Protein AF-A0A7Y2BTU4-F1 (afdb_monomer)

Structure (mmCIF, N/CA/C/O backbone):
data_AF-A0A7Y2BTU4-F1
#
_entry.id   AF-A0A7Y2BTU4-F1
#
loop_
_atom_site.group_PDB
_atom_site.id
_atom_site.type_symbol
_atom_site.label_atom_id
_atom_site.label_alt_id
_atom_site.label_comp_id
_atom_site.label_asym_id
_atom_site.label_entity_id
_atom_site.label_seq_id
_atom_site.pdbx_PDB_ins_code
_atom_site.Cartn_x
_atom_site.Cartn_y
_atom_site.Cartn_z
_atom_site.occupancy
_atom_site.B_iso_or_equiv
_atom_site.auth_seq_id
_atom_site.auth_comp_id
_atom_site.auth_asym_id
_atom_site.auth_atom_id
_atom_site.pdbx_PDB_model_num
ATOM 1 N N . MET A 1 1 ? 0.891 -11.266 1.801 1.00 83.38 1 MET A N 1
ATOM 2 C CA . MET A 1 1 ? 1.450 -9.945 2.125 1.00 83.38 1 MET A CA 1
ATOM 3 C C . MET A 1 1 ? 1.083 -9.684 3.570 1.00 83.38 1 MET A C 1
ATOM 5 O O . MET A 1 1 ? -0.103 -9.593 3.854 1.00 83.38 1 MET A O 1
ATOM 9 N N . GLN A 1 2 ? 2.051 -9.610 4.469 1.00 88.31 2 GLN A N 1
ATOM 10 C CA . GLN A 1 2 ? 1.882 -9.666 5.912 1.00 88.31 2 GLN A CA 1
ATOM 11 C C . GLN A 1 2 ? 0.873 -8.632 6.418 1.00 88.31 2 GLN A C 1
ATOM 13 O O . GLN A 1 2 ? -0.077 -9.006 7.099 1.00 88.31 2 GLN A O 1
ATOM 18 N N . ILE A 1 3 ? 0.992 -7.365 6.006 1.00 90.06 3 ILE A N 1
ATOM 19 C CA . ILE A 1 3 ? 0.067 -6.315 6.455 1.00 90.06 3 ILE A CA 1
ATOM 20 C C . ILE A 1 3 ? -1.395 -6.592 6.084 1.00 90.06 3 ILE A C 1
ATOM 22 O O . ILE A 1 3 ? -2.312 -6.308 6.851 1.00 90.06 3 ILE A O 1
ATOM 26 N N . ARG A 1 4 ? -1.639 -7.198 4.919 1.00 92.25 4 ARG A N 1
ATOM 27 C CA . ARG A 1 4 ? -2.987 -7.579 4.487 1.00 92.25 4 ARG A CA 1
ATOM 28 C C . ARG A 1 4 ? -3.558 -8.663 5.401 1.00 92.25 4 ARG A C 1
ATOM 30 O O . ARG A 1 4 ? -4.720 -8.583 5.797 1.00 92.25 4 ARG A O 1
ATOM 37 N N . ASP A 1 5 ? -2.744 -9.657 5.736 1.00 90.88 5 ASP A N 1
ATOM 38 C CA . ASP A 1 5 ? -3.152 -10.784 6.574 1.00 90.88 5 ASP A CA 1
ATOM 39 C C . ASP A 1 5 ? -3.371 -10.325 8.032 1.00 90.88 5 ASP A C 1
ATOM 41 O O . ASP A 1 5 ? -4.334 -10.734 8.685 1.00 90.88 5 ASP A O 1
ATOM 45 N N . GLU A 1 6 ? -2.565 -9.375 8.514 1.00 91.00 6 GLU A N 1
ATOM 46 C CA . GLU A 1 6 ? -2.762 -8.697 9.800 1.00 91.00 6 GLU A CA 1
ATOM 47 C C . GLU A 1 6 ? -4.079 -7.911 9.843 1.00 91.00 6 GLU A C 1
ATOM 49 O O . GLU A 1 6 ? -4.852 -8.058 10.794 1.00 91.00 6 GLU A 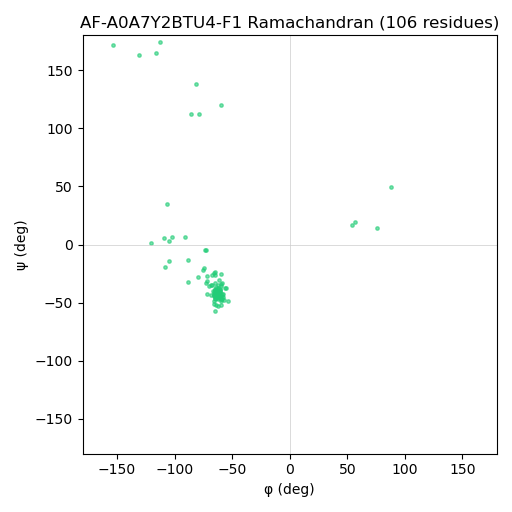O 1
ATOM 54 N N . LEU A 1 7 ? -4.387 -7.121 8.807 1.00 90.44 7 LEU A N 1
ATOM 55 C CA . LEU A 1 7 ? -5.660 -6.399 8.709 1.00 90.44 7 LEU A CA 1
ATOM 56 C C . LEU A 1 7 ? -6.855 -7.360 8.696 1.00 90.44 7 LEU A C 1
ATOM 58 O O . LEU A 1 7 ? -7.869 -7.089 9.342 1.00 90.44 7 LEU A O 1
ATOM 62 N N . GLN A 1 8 ? -6.736 -8.498 8.007 1.00 91.31 8 GLN A N 1
ATOM 63 C CA . GLN A 1 8 ? -7.766 -9.539 8.010 1.00 91.31 8 GLN A CA 1
ATOM 64 C C . GLN A 1 8 ? -7.958 -10.156 9.394 1.00 91.31 8 GLN A C 1
ATOM 66 O O . GLN A 1 8 ? -9.099 -10.334 9.821 1.00 91.31 8 GLN A O 1
ATOM 71 N N . SER A 1 9 ? -6.872 -10.440 10.116 1.00 92.00 9 SER A N 1
ATOM 72 C CA . SER A 1 9 ? -6.953 -10.947 11.487 1.00 92.00 9 SER A CA 1
ATOM 73 C C . SER A 1 9 ? -7.611 -9.934 12.425 1.00 92.00 9 SER A C 1
ATOM 75 O O . SER A 1 9 ? -8.447 -10.311 13.242 1.00 92.00 9 SER A O 1
ATOM 77 N N . GLN A 1 10 ? -7.274 -8.648 12.311 1.00 90.25 10 GLN A N 1
ATOM 78 C CA . GLN A 1 10 ? -7.861 -7.601 13.151 1.00 90.25 10 GLN A CA 1
ATOM 79 C C . GLN A 1 10 ? -9.348 -7.376 12.846 1.00 90.25 10 GLN A C 1
ATOM 81 O O . GLN A 1 10 ? -10.134 -7.116 13.757 1.00 90.25 10 GLN A O 1
ATOM 86 N N . LEU A 1 11 ? -9.754 -7.516 11.579 1.00 90.69 11 LEU A N 1
ATOM 87 C CA . LEU A 1 11 ? -11.148 -7.377 11.158 1.00 90.69 11 LEU A CA 1
ATOM 88 C C . LEU A 1 11 ? -12.079 -8.366 11.878 1.00 90.69 11 LEU A C 1
ATOM 90 O O . LEU A 1 11 ? -13.226 -8.019 12.154 1.00 90.69 11 LEU A O 1
ATOM 94 N N . GLN A 1 12 ? -11.597 -9.568 12.212 1.00 88.25 12 GLN A N 1
ATOM 95 C CA . GLN A 1 12 ? -12.383 -10.591 12.917 1.00 88.25 12 GLN A CA 1
ATOM 96 C C . GLN A 1 12 ? -12.763 -10.184 14.347 1.00 88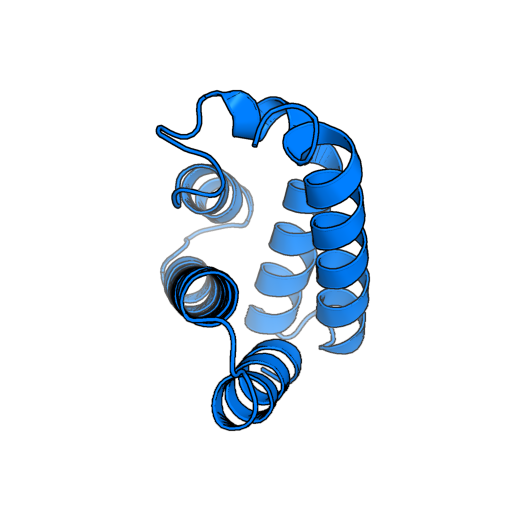.25 12 GLN A C 1
ATOM 98 O O . GLN A 1 12 ? -13.765 -10.664 14.872 1.00 88.25 12 GLN A O 1
ATOM 103 N N . CYS A 1 13 ? -11.991 -9.284 14.955 1.00 89.25 13 CYS A N 1
ATOM 104 C CA . CYS A 1 13 ? -12.189 -8.814 16.324 1.00 89.25 13 CYS A CA 1
ATOM 105 C C . CYS A 1 13 ? -12.785 -7.396 16.384 1.00 89.25 13 CYS A C 1
ATOM 107 O O . CYS A 1 13 ? -12.908 -6.831 17.468 1.00 89.25 13 CYS A O 1
ATOM 109 N N . GLN A 1 14 ? -13.115 -6.786 15.239 1.00 91.31 14 GLN A N 1
ATOM 110 C CA . GLN A 1 14 ? -13.529 -5.387 15.187 1.00 91.31 14 GLN A CA 1
ATOM 111 C C . GLN A 1 14 ? -15.032 -5.222 15.460 1.00 91.31 14 GLN A C 1
ATOM 113 O O . GLN A 1 14 ? -15.868 -5.565 14.627 1.00 91.31 14 GLN A O 1
ATOM 118 N N . GLU A 1 15 ? -15.379 -4.609 16.593 1.00 85.94 15 GLU A N 1
ATOM 119 C CA . GLU A 1 15 ? -16.778 -4.374 16.995 1.00 85.94 15 GLU A CA 1
ATOM 120 C C . GLU A 1 15 ? -17.411 -3.162 16.289 1.00 85.94 15 GLU A C 1
ATOM 122 O O . GLU A 1 15 ? -18.621 -3.098 16.071 1.00 85.94 15 GLU A O 1
ATOM 127 N N . SER A 1 16 ? -16.594 -2.178 15.899 1.00 92.12 16 SER A N 1
ATOM 128 C CA . SER A 1 16 ? -17.077 -0.988 15.197 1.00 92.12 16 SER A CA 1
ATOM 129 C C . SER A 1 16 ? -17.316 -1.285 13.717 1.00 92.12 16 SER A C 1
ATOM 131 O O . SER A 1 16 ? -16.366 -1.442 12.951 1.00 92.12 16 SER A O 1
ATOM 133 N N . MET A 1 17 ? -18.582 -1.259 13.290 1.00 86.50 17 MET A N 1
ATOM 134 C CA . MET A 1 17 ? -18.973 -1.433 11.881 1.00 86.50 17 MET A CA 1
ATOM 135 C C . MET A 1 17 ? -18.274 -0.444 10.938 1.00 86.50 17 MET A C 1
ATOM 137 O O . MET A 1 17 ? -17.872 -0.823 9.840 1.00 86.50 17 MET A O 1
ATOM 141 N N . PHE A 1 18 ? -18.084 0.802 11.379 1.00 86.12 18 PHE A N 1
ATOM 142 C CA . PHE A 1 18 ? -17.375 1.826 10.612 1.00 86.12 18 PHE A CA 1
ATOM 143 C C . PHE A 1 18 ? -15.896 1.473 10.423 1.00 86.12 18 PHE A C 1
ATOM 145 O O . PHE A 1 18 ? -15.407 1.435 9.296 1.00 86.12 18 PHE A O 1
ATOM 152 N N . ARG A 1 19 ? -15.187 1.143 11.511 1.00 86.31 19 ARG A N 1
ATOM 153 C CA . ARG A 1 19 ? -13.773 0.751 11.419 1.00 86.31 19 ARG A CA 1
ATOM 154 C C . ARG A 1 19 ? -13.600 -0.539 10.623 1.00 86.31 19 ARG A C 1
ATOM 156 O O . ARG A 1 19 ? -12.683 -0.633 9.819 1.00 86.31 19 ARG A O 1
ATOM 163 N N . ALA A 1 20 ? -14.502 -1.503 10.798 1.00 90.12 20 ALA A N 1
ATOM 164 C CA . ALA A 1 20 ? -14.503 -2.740 10.028 1.00 90.12 20 ALA A CA 1
ATOM 165 C C . ALA A 1 20 ? -14.665 -2.468 8.524 1.00 90.12 20 ALA A C 1
ATOM 167 O O . ALA A 1 20 ? -13.984 -3.087 7.712 1.00 90.12 20 ALA A O 1
ATOM 168 N N . GLN A 1 21 ? -15.528 -1.522 8.143 1.00 89.38 21 GLN A N 1
ATOM 169 C CA . GLN A 1 21 ? -15.693 -1.124 6.748 1.00 89.38 21 GLN A CA 1
ATOM 170 C C . GLN A 1 21 ? -14.426 -0.473 6.179 1.00 89.38 21 GLN A C 1
ATOM 172 O O . GLN A 1 21 ? -13.964 -0.901 5.125 1.00 89.38 21 GLN A O 1
ATOM 177 N N . LEU A 1 22 ? -13.816 0.475 6.897 1.00 86.56 22 LEU A N 1
ATOM 178 C CA . LEU A 1 22 ? -12.552 1.091 6.472 1.00 86.56 22 LEU A CA 1
ATOM 179 C C . LEU A 1 22 ? -11.438 0.052 6.277 1.00 86.56 22 LEU A C 1
ATOM 181 O O . LEU A 1 22 ? -10.729 0.090 5.277 1.00 86.56 22 LEU A O 1
ATOM 185 N N . MET A 1 23 ? -11.325 -0.920 7.188 1.00 90.56 23 MET A N 1
ATOM 186 C CA . MET A 1 23 ? -10.333 -1.996 7.077 1.00 90.56 23 MET A CA 1
ATOM 187 C C . MET A 1 23 ? -10.587 -2.902 5.870 1.00 90.56 23 MET A C 1
ATOM 189 O O . MET A 1 23 ? -9.639 -3.293 5.195 1.00 90.56 23 MET A O 1
ATOM 193 N N . ARG A 1 24 ? -11.851 -3.219 5.555 1.00 92.44 24 ARG A N 1
ATOM 194 C CA . ARG A 1 24 ? -12.191 -3.975 4.335 1.00 92.44 24 ARG A CA 1
ATOM 195 C C . ARG A 1 24 ? -11.797 -3.221 3.073 1.00 92.44 24 ARG A C 1
ATOM 197 O O . ARG A 1 24 ? -11.285 -3.836 2.142 1.00 92.44 24 ARG A O 1
ATOM 204 N N . GLU A 1 25 ? -12.028 -1.913 3.040 1.00 91.50 25 GLU A N 1
ATOM 205 C CA . GLU A 1 25 ? -11.612 -1.086 1.911 1.00 91.50 25 GLU A CA 1
ATOM 206 C C . GLU A 1 25 ? -10.090 -1.034 1.781 1.00 91.50 25 GLU A C 1
ATOM 208 O O . GLU A 1 25 ? -9.576 -1.175 0.677 1.00 91.50 25 GLU A O 1
ATOM 213 N N . ASP A 1 26 ? -9.361 -0.897 2.890 1.00 92.00 26 ASP A N 1
ATOM 214 C CA . ASP A 1 26 ? -7.897 -0.915 2.887 1.00 92.00 26 ASP A CA 1
ATOM 215 C C . ASP A 1 26 ? -7.342 -2.260 2.389 1.00 92.00 26 ASP A C 1
ATOM 217 O O . ASP A 1 26 ? -6.463 -2.272 1.530 1.00 92.00 26 ASP A O 1
ATOM 221 N N . ILE A 1 27 ? -7.913 -3.391 2.822 1.00 93.94 27 ILE A N 1
ATOM 222 C CA . ILE A 1 27 ? -7.567 -4.722 2.292 1.00 93.94 27 ILE A CA 1
ATOM 223 C C . ILE A 1 27 ? -7.822 -4.789 0.780 1.00 93.94 27 ILE A C 1
ATOM 225 O O . ILE A 1 27 ? -6.956 -5.230 0.029 1.00 93.94 27 ILE A O 1
ATOM 229 N N . ALA A 1 28 ? -8.985 -4.324 0.316 1.00 93.75 28 ALA A N 1
ATOM 230 C CA . ALA A 1 28 ? -9.320 -4.331 -1.107 1.00 93.75 28 ALA A CA 1
ATOM 231 C C . ALA A 1 28 ? -8.382 -3.435 -1.938 1.00 93.75 28 ALA A C 1
ATOM 233 O O . ALA A 1 28 ? -8.022 -3.792 -3.060 1.00 93.75 28 ALA A O 1
ATOM 234 N N . ARG A 1 29 ? -7.957 -2.287 -1.394 1.00 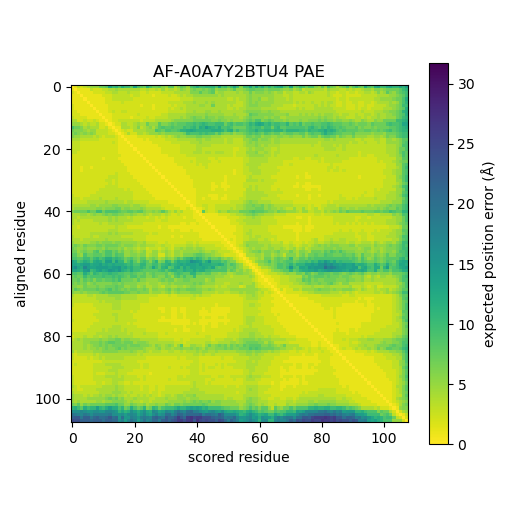93.56 29 ARG A N 1
ATOM 235 C CA . ARG A 1 29 ? -6.969 -1.395 -2.021 1.00 93.56 29 ARG A CA 1
ATOM 236 C C . ARG A 1 29 ? -5.606 -2.071 -2.126 1.00 93.56 29 ARG A C 1
ATOM 238 O O . ARG A 1 29 ? -5.015 -2.044 -3.199 1.00 93.56 29 ARG A O 1
ATOM 245 N N . LEU A 1 30 ? -5.138 -2.711 -1.056 1.00 94.56 30 LEU A N 1
ATOM 246 C CA . LEU A 1 30 ? -3.883 -3.466 -1.048 1.00 94.56 30 LEU A CA 1
ATOM 247 C C . LEU A 1 30 ? -3.901 -4.614 -2.068 1.00 94.56 30 LEU A C 1
ATOM 249 O O . LEU A 1 30 ? -2.955 -4.754 -2.841 1.00 94.56 30 LEU A O 1
ATOM 253 N N . ASP A 1 31 ? -4.998 -5.373 -2.139 1.00 94.69 31 ASP A N 1
ATOM 254 C CA . ASP A 1 31 ? -5.174 -6.436 -3.137 1.00 94.69 31 ASP A CA 1
ATOM 255 C C . ASP A 1 31 ? -5.153 -5.874 -4.565 1.00 94.69 31 ASP A C 1
ATOM 257 O O . ASP A 1 31 ? -4.491 -6.420 -5.449 1.00 94.69 31 ASP A O 1
ATOM 261 N N . LYS A 1 32 ? -5.801 -4.727 -4.788 1.00 95.06 32 LYS A N 1
ATOM 262 C CA . LYS A 1 32 ? -5.781 -4.043 -6.084 1.00 95.06 32 LYS A CA 1
ATOM 263 C C . LYS A 1 32 ? -4.390 -3.530 -6.457 1.00 95.06 32 LYS A C 1
ATOM 265 O O . LYS A 1 32 ? -4.019 -3.643 -7.619 1.00 95.06 32 LYS A O 1
ATOM 270 N N . LEU A 1 33 ? -3.622 -2.974 -5.519 1.00 95.38 33 LEU A N 1
ATOM 271 C CA . LEU A 1 33 ? -2.237 -2.550 -5.773 1.00 95.38 33 LEU A CA 1
ATOM 272 C C . LEU A 1 33 ? -1.367 -3.726 -6.184 1.00 95.38 33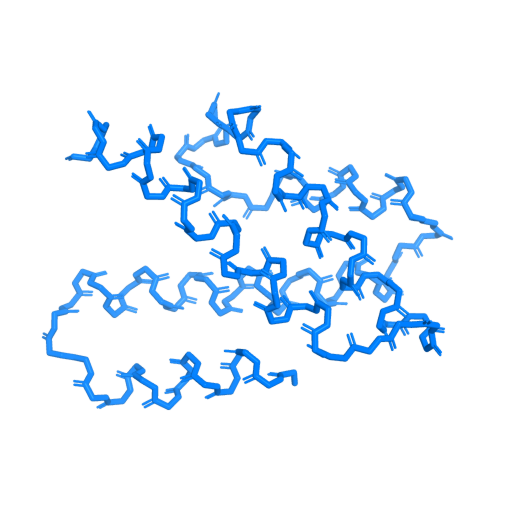 LEU A C 1
ATOM 274 O O . LEU A 1 33 ? -0.572 -3.612 -7.107 1.00 95.38 33 LEU A O 1
ATOM 278 N N . VAL A 1 34 ? -1.550 -4.860 -5.524 1.00 95.00 34 VAL A N 1
ATOM 279 C CA . VAL A 1 34 ? -0.853 -6.091 -5.861 1.00 95.00 34 VAL A CA 1
ATOM 280 C C . VAL A 1 34 ? -1.156 -6.518 -7.304 1.00 95.00 34 VAL A C 1
ATOM 282 O O . VAL A 1 34 ? -0.224 -6.750 -8.067 1.00 95.00 34 VAL A O 1
ATOM 285 N N . THR A 1 35 ? -2.429 -6.541 -7.710 1.00 95.06 35 THR A N 1
ATOM 286 C CA . THR A 1 35 ? -2.808 -6.828 -9.105 1.00 95.06 35 THR A CA 1
ATOM 287 C C . THR A 1 35 ? -2.253 -5.788 -10.080 1.00 95.06 35 THR A C 1
ATOM 289 O O . THR A 1 35 ? -1.707 -6.140 -11.118 1.00 95.06 35 THR A O 1
ATOM 292 N N . LEU A 1 36 ? -2.333 -4.499 -9.737 1.00 95.19 36 LEU A N 1
ATOM 293 C CA . LEU A 1 36 ? -1.803 -3.424 -10.576 1.00 95.19 36 LEU A CA 1
ATOM 294 C C . LEU A 1 36 ? -0.291 -3.529 -10.764 1.00 95.19 36 LEU A C 1
ATOM 296 O O . LEU A 1 36 ? 0.189 -3.215 -11.846 1.00 95.19 36 LEU A O 1
ATOM 300 N N . ALA A 1 37 ? 0.457 -3.933 -9.740 1.00 94.44 37 ALA A N 1
ATOM 301 C CA . ALA A 1 37 ? 1.898 -4.127 -9.844 1.00 94.44 37 ALA A CA 1
ATOM 302 C C . ALA A 1 37 ? 2.236 -5.268 -10.814 1.00 94.44 37 ALA A C 1
ATOM 304 O O . ALA A 1 37 ? 3.164 -5.118 -11.604 1.00 94.44 37 ALA A O 1
ATOM 305 N N . ASP A 1 38 ? 1.450 -6.349 -10.802 1.00 93.44 38 ASP A N 1
ATOM 306 C CA . ASP A 1 38 ? 1.621 -7.487 -11.713 1.00 93.44 38 ASP A CA 1
ATOM 307 C C . ASP A 1 38 ? 1.297 -7.106 -13.180 1.00 93.44 38 ASP A C 1
ATOM 309 O O . ASP A 1 38 ? 1.957 -7.578 -14.105 1.00 93.44 38 ASP A O 1
ATOM 313 N N . ASP A 1 39 ? 0.318 -6.217 -13.395 1.00 93.81 39 ASP A N 1
ATOM 314 C CA . ASP A 1 39 ? -0.139 -5.780 -14.727 1.00 93.81 39 ASP A CA 1
ATOM 315 C C . ASP A 1 39 ? 0.634 -4.571 -15.297 1.00 93.81 39 ASP A C 1
ATOM 317 O O . ASP A 1 39 ? 0.492 -4.219 -16.475 1.00 93.81 39 ASP A O 1
ATOM 321 N N . SER A 1 40 ? 1.421 -3.882 -14.470 1.00 94.38 40 SER A N 1
ATOM 322 C CA . SER A 1 40 ? 2.108 -2.652 -14.867 1.00 94.38 40 SER A CA 1
ATOM 323 C C . SER A 1 40 ? 3.388 -2.937 -15.642 1.00 94.38 40 SER A C 1
ATOM 325 O O . SER A 1 40 ? 4.189 -3.790 -15.283 1.00 94.38 40 SER A O 1
ATOM 327 N N . GLN A 1 41 ? 3.617 -2.157 -16.699 1.00 90.00 41 GLN A N 1
ATOM 328 C CA . GLN A 1 41 ? 4.822 -2.280 -17.525 1.00 90.00 41 GLN A CA 1
ATOM 329 C C . GLN A 1 41 ? 6.078 -1.757 -16.821 1.00 90.00 41 GLN A C 1
ATOM 331 O O . GLN A 1 41 ? 7.176 -2.260 -17.050 1.00 90.00 41 GLN A O 1
ATOM 336 N N . ASP A 1 42 ? 5.912 -0.724 -15.996 1.00 95.06 42 ASP A N 1
ATOM 337 C CA . ASP A 1 42 ? 6.978 -0.094 -15.234 1.00 95.06 42 ASP A CA 1
ATOM 338 C C . ASP A 1 42 ? 6.433 0.575 -13.960 1.00 95.06 42 ASP A C 1
ATOM 340 O O . ASP A 1 42 ? 5.220 0.704 -13.748 1.00 95.06 42 ASP A O 1
ATOM 344 N N . LEU A 1 43 ? 7.359 1.032 -13.114 1.00 94.38 43 LEU A N 1
ATOM 345 C CA . LEU A 1 43 ? 7.060 1.712 -11.856 1.00 94.38 43 LEU A CA 1
ATOM 346 C C . LEU A 1 43 ? 6.243 2.999 -12.057 1.00 94.38 43 LEU A C 1
ATOM 348 O O . LEU A 1 43 ? 5.409 3.333 -11.219 1.00 94.38 43 LEU A O 1
ATOM 352 N N . ALA A 1 44 ? 6.456 3.733 -13.150 1.00 95.12 44 ALA A N 1
ATOM 353 C CA . ALA A 1 44 ? 5.755 4.990 -13.393 1.00 95.12 44 ALA A CA 1
ATOM 354 C C . ALA A 1 44 ? 4.280 4.744 -13.751 1.00 95.12 44 ALA A C 1
ATOM 356 O O . ALA A 1 44 ? 3.391 5.429 -13.235 1.00 95.12 44 ALA A O 1
ATOM 357 N N . ALA A 1 45 ? 4.008 3.742 -14.590 1.00 93.56 45 ALA A N 1
ATOM 358 C CA . ALA A 1 45 ? 2.665 3.279 -14.913 1.00 93.56 45 ALA A CA 1
ATOM 359 C C . ALA A 1 45 ? 1.948 2.766 -13.659 1.00 93.56 45 ALA A C 1
ATOM 361 O O . ALA A 1 45 ? 0.807 3.164 -13.399 1.00 93.56 45 ALA A O 1
ATOM 362 N N . PHE A 1 46 ? 2.650 1.976 -12.841 1.00 96.25 46 PHE A N 1
ATOM 363 C CA . PHE A 1 46 ? 2.139 1.493 -11.566 1.00 96.25 46 PHE A CA 1
ATOM 364 C C . PHE A 1 46 ? 1.781 2.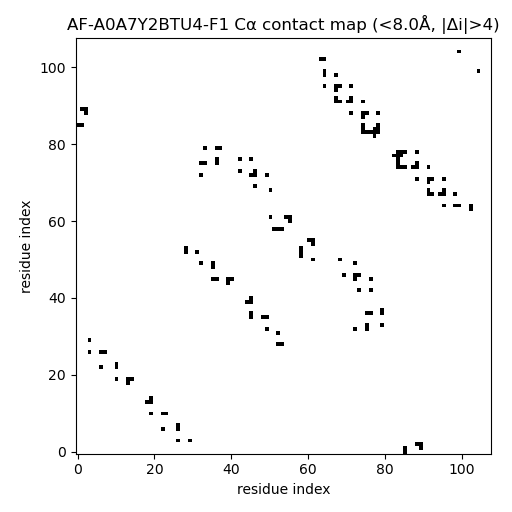640 -10.620 1.00 96.25 46 PHE A C 1
ATOM 366 O O . PHE A 1 46 ? 0.646 2.717 -10.153 1.00 96.25 46 PHE A O 1
ATOM 373 N N . LYS A 1 47 ? 2.702 3.581 -10.383 1.00 94.31 47 LYS A N 1
ATOM 374 C CA . LYS A 1 47 ? 2.476 4.732 -9.497 1.00 94.31 47 LYS A CA 1
ATOM 375 C C . LYS A 1 47 ? 1.294 5.580 -9.942 1.00 94.31 47 LYS A C 1
ATOM 377 O O . LYS A 1 47 ? 0.454 5.973 -9.125 1.00 94.31 47 LYS A O 1
ATOM 382 N N . LYS A 1 48 ? 1.185 5.814 -11.253 1.00 91.56 48 LYS A N 1
ATOM 383 C CA . LYS A 1 48 ? 0.054 6.534 -11.835 1.00 91.56 48 LYS A CA 1
ATOM 384 C C . LYS A 1 48 ? -1.258 5.812 -11.542 1.00 91.56 48 LYS A C 1
ATOM 386 O O . LYS A 1 48 ? -2.201 6.463 -11.111 1.00 91.56 48 LYS A O 1
ATOM 391 N N . ALA A 1 49 ? -1.330 4.496 -11.738 1.00 91.50 49 ALA A N 1
ATOM 392 C CA . ALA A 1 49 ? -2.538 3.723 -11.456 1.00 91.50 49 ALA A CA 1
ATOM 393 C C . ALA A 1 49 ? -2.849 3.638 -9.948 1.00 91.50 49 ALA A C 1
ATOM 395 O O . ALA A 1 49 ? -3.994 3.837 -9.544 1.00 91.50 49 ALA A O 1
ATOM 396 N N . GLY A 1 50 ? -1.829 3.403 -9.119 1.00 90.75 50 GLY A N 1
ATOM 397 C CA . GLY A 1 50 ? -1.919 3.263 -7.664 1.00 90.75 50 GLY A CA 1
ATOM 398 C C . GLY A 1 50 ? -2.357 4.536 -6.940 1.00 90.75 50 GLY A C 1
ATOM 399 O O . GLY A 1 50 ? -2.994 4.464 -5.890 1.00 90.75 50 GLY A O 1
ATOM 400 N N . THR A 1 51 ? -2.095 5.706 -7.525 1.00 88.38 51 THR A N 1
ATOM 401 C CA . THR A 1 51 ? -2.579 6.991 -6.998 1.00 88.38 51 THR A CA 1
ATOM 402 C C . THR A 1 51 ? -4.109 7.108 -7.047 1.00 88.38 51 THR A C 1
ATOM 404 O O . THR A 1 51 ? -4.699 7.705 -6.154 1.00 88.38 51 THR A O 1
ATOM 407 N N . TYR A 1 52 ? -4.776 6.511 -8.040 1.00 85.06 52 TYR A N 1
ATOM 408 C CA . TYR A 1 52 ? -6.218 6.694 -8.287 1.00 85.06 52 TYR A CA 1
ATOM 409 C C . TYR A 1 52 ? -7.068 5.477 -7.893 1.00 85.06 52 TYR A C 1
ATOM 411 O O . TYR A 1 52 ? -8.037 5.125 -8.571 1.00 85.06 52 TYR A O 1
ATOM 419 N N . ILE A 1 53 ? -6.692 4.771 -6.824 1.00 88.06 53 ILE A N 1
ATOM 420 C CA . ILE A 1 53 ? -7.456 3.605 -6.355 1.00 88.06 53 ILE A CA 1
ATOM 421 C C . ILE A 1 53 ? -8.527 3.945 -5.308 1.00 88.06 53 ILE A C 1
ATOM 423 O O . ILE A 1 53 ? -9.150 3.021 -4.784 1.00 88.06 53 ILE A O 1
ATOM 427 N N . GLY A 1 54 ? -8.770 5.229 -5.022 1.00 82.94 54 GLY A N 1
ATOM 428 C CA . GLY A 1 54 ? -9.784 5.669 -4.064 1.00 82.94 54 GLY A CA 1
ATOM 429 C C . GLY A 1 54 ? -9.276 5.748 -2.625 1.00 82.94 54 GLY A C 1
ATOM 430 O O . GLY A 1 54 ? -9.918 5.194 -1.730 1.00 82.94 54 GLY A O 1
ATOM 431 N N . TRP A 1 55 ? -8.128 6.394 -2.391 1.00 82.56 55 TRP A N 1
ATOM 432 C CA . TRP A 1 55 ? -7.565 6.602 -1.043 1.00 82.56 55 TRP A CA 1
ATOM 433 C C . TRP A 1 55 ? -8.344 7.634 -0.229 1.00 82.56 55 TRP A C 1
ATOM 435 O O . TRP A 1 55 ? -8.357 7.578 1.000 1.00 82.56 55 TRP A O 1
ATOM 445 N N . THR A 1 56 ? -8.991 8.574 -0.918 1.00 74.38 56 THR A N 1
ATOM 446 C CA . THR A 1 56 ? -9.861 9.595 -0.328 1.00 74.38 56 THR A CA 1
ATOM 447 C C . THR A 1 56 ? -11.186 9.650 -1.085 1.00 74.38 56 THR A C 1
ATOM 449 O O . THR A 1 56 ? -11.297 9.125 -2.196 1.00 74.38 56 THR A O 1
ATOM 452 N N . GLN A 1 57 ? -12.223 10.262 -0.504 1.00 68.06 57 GLN A N 1
ATOM 453 C CA . GLN A 1 57 ? -13.506 10.410 -1.194 1.00 68.06 57 GLN A CA 1
ATOM 454 C C . GLN A 1 57 ? -13.304 11.206 -2.496 1.00 68.06 57 GLN A C 1
ATOM 456 O O . GLN A 1 57 ? -12.839 12.346 -2.473 1.00 68.06 57 GLN A O 1
ATOM 461 N N . ASN A 1 58 ? -13.637 10.587 -3.634 1.00 65.25 58 ASN A N 1
ATOM 462 C CA . ASN A 1 58 ? -13.380 11.105 -4.987 1.00 65.25 58 ASN A CA 1
ATOM 463 C C . ASN A 1 58 ? -11.896 11.419 -5.292 1.00 65.25 58 ASN A C 1
ATOM 465 O O . ASN A 1 58 ? -11.623 12.209 -6.191 1.00 65.25 58 ASN A O 1
ATOM 469 N N . ASP A 1 59 ? -10.947 10.855 -4.533 1.00 70.12 59 ASP A N 1
ATOM 470 C CA . ASP A 1 59 ? -9.498 11.089 -4.657 1.00 70.12 59 ASP A CA 1
ATOM 471 C C . ASP A 1 59 ? -9.051 12.569 -4.597 1.00 70.12 59 ASP A C 1
ATOM 473 O O . ASP A 1 59 ? -7.916 12.912 -4.934 1.00 70.12 59 ASP A O 1
ATOM 477 N N . MET A 1 60 ? -9.909 13.474 -4.112 1.00 72.69 60 MET A N 1
ATOM 478 C CA . MET A 1 60 ? -9.643 14.920 -4.138 1.00 72.69 60 MET A CA 1
ATOM 479 C C . MET A 1 60 ? -8.488 15.336 -3.223 1.00 72.69 60 MET A C 1
ATOM 481 O O . MET A 1 60 ? -7.831 16.346 -3.470 1.00 72.69 60 MET A O 1
ATOM 485 N N . MET A 1 61 ? -8.226 14.561 -2.171 1.00 78.62 61 MET A N 1
ATOM 486 C CA . MET A 1 61 ? -7.209 14.860 -1.160 1.00 78.62 61 MET A CA 1
ATOM 487 C C . MET A 1 61 ? -6.004 13.925 -1.242 1.00 78.62 61 MET A C 1
ATOM 489 O O . MET A 1 61 ? -5.099 14.023 -0.419 1.00 78.62 61 MET A O 1
ATOM 493 N N . THR A 1 62 ? -5.940 13.053 -2.249 1.00 80.38 62 THR A N 1
ATOM 494 C CA . THR A 1 62 ? -4.837 12.093 -2.393 1.00 80.38 62 THR A CA 1
ATOM 495 C C . THR A 1 62 ? -3.485 12.797 -2.565 1.00 80.38 62 THR A C 1
ATOM 497 O O . THR A 1 62 ? -2.476 12.327 -2.048 1.00 80.38 62 THR A O 1
ATOM 500 N N . HIS A 1 63 ? -3.466 13.993 -3.167 1.00 82.81 63 HIS A N 1
ATOM 501 C CA . HIS A 1 63 ? -2.2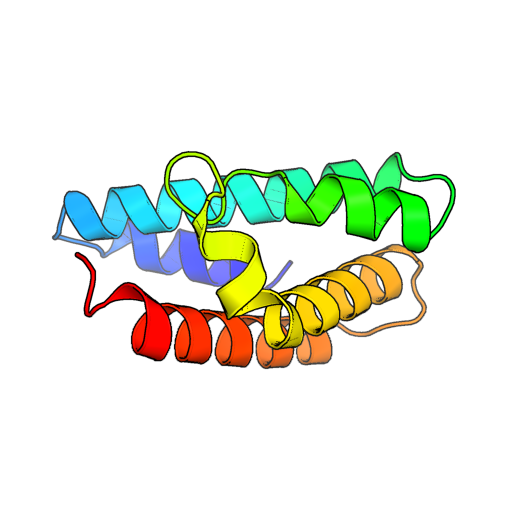68 14.838 -3.265 1.00 82.81 63 HIS A CA 1
ATOM 502 C C . HIS A 1 63 ? -1.681 15.238 -1.900 1.00 82.81 63 HIS A C 1
ATOM 504 O O . HIS A 1 63 ? -0.484 15.493 -1.797 1.00 82.81 63 HIS A O 1
ATOM 510 N N . LEU A 1 64 ? -2.498 15.275 -0.842 1.00 82.94 64 LEU A N 1
ATOM 511 C CA . LEU A 1 64 ? -2.027 15.564 0.509 1.00 82.94 64 LEU A CA 1
ATOM 512 C C . LEU A 1 64 ? -1.269 14.388 1.119 1.00 82.94 64 LEU A C 1
ATOM 514 O O . LEU A 1 64 ? -0.508 14.617 2.046 1.00 82.94 64 LEU A O 1
ATOM 518 N N . LEU A 1 65 ? -1.458 13.173 0.607 1.00 86.50 65 LEU A N 1
ATOM 519 C CA . LEU A 1 65 ? -0.787 11.953 1.063 1.00 86.50 65 LEU A CA 1
ATOM 520 C C . LEU A 1 65 ? 0.353 11.535 0.129 1.00 86.50 65 LEU A C 1
ATOM 522 O O . LEU A 1 65 ? 0.891 10.444 0.276 1.00 86.50 65 L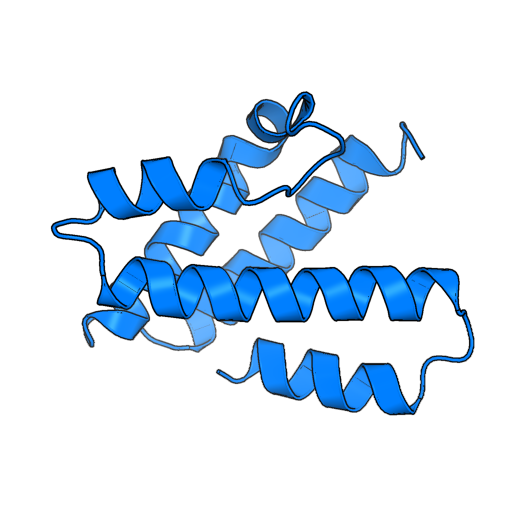EU A O 1
ATOM 526 N N . ALA A 1 66 ? 0.687 12.366 -0.864 1.00 84.06 66 ALA A N 1
ATOM 527 C CA . ALA A 1 66 ? 1.545 11.970 -1.974 1.00 84.06 66 ALA A CA 1
ATOM 528 C C . ALA A 1 66 ? 2.905 11.427 -1.516 1.00 84.06 66 ALA A C 1
ATOM 530 O O . ALA A 1 66 ? 3.377 10.468 -2.106 1.00 84.06 66 ALA A O 1
ATOM 531 N N . SER A 1 67 ? 3.509 11.978 -0.457 1.00 86.19 67 SER A N 1
ATOM 532 C CA . SER A 1 67 ? 4.813 11.528 0.047 1.00 86.19 67 SER A CA 1
ATOM 533 C C . SER A 1 67 ? 4.800 10.099 0.585 1.00 86.19 67 SER A C 1
ATOM 535 O O . SER A 1 67 ? 5.571 9.270 0.110 1.00 86.19 67 SER A O 1
ATOM 537 N N . SER A 1 68 ? 3.944 9.783 1.561 1.00 92.31 68 SER A N 1
ATOM 538 C CA . SER A 1 68 ? 3.878 8.418 2.103 1.00 92.31 68 SER A CA 1
ATOM 539 C C . SER A 1 68 ? 3.251 7.433 1.123 1.00 92.31 68 SER A C 1
ATOM 541 O O . SER A 1 68 ? 3.643 6.267 1.096 1.00 92.31 68 SER A O 1
ATOM 543 N N . LEU A 1 69 ? 2.316 7.894 0.286 1.00 92.50 69 LEU A N 1
ATOM 544 C CA . LEU A 1 69 ? 1.728 7.064 -0.753 1.00 92.50 69 LEU A CA 1
ATOM 545 C C . LEU A 1 69 ? 2.778 6.653 -1.788 1.00 92.50 69 LEU A C 1
ATOM 547 O O . LEU A 1 69 ? 2.823 5.486 -2.160 1.00 92.50 69 LEU A O 1
ATOM 551 N N . ASP A 1 70 ? 3.642 7.571 -2.222 1.00 94.50 70 ASP A N 1
ATOM 552 C CA . ASP A 1 70 ? 4.705 7.261 -3.180 1.00 94.50 70 ASP A CA 1
ATOM 553 C C . ASP A 1 70 ? 5.666 6.200 -2.625 1.00 94.50 70 ASP A C 1
ATOM 555 O O . ASP A 1 70 ? 5.933 5.206 -3.300 1.00 94.50 70 ASP A O 1
ATOM 559 N N . SER A 1 71 ? 6.067 6.339 -1.355 1.00 95.38 71 SER A N 1
ATOM 560 C CA . SER A 1 71 ? 6.886 5.349 -0.642 1.00 95.38 71 SER A CA 1
ATOM 561 C C . SER A 1 71 ? 6.208 3.980 -0.529 1.00 95.38 71 SER A C 1
ATOM 563 O O . SER A 1 71 ? 6.859 2.947 -0.691 1.00 95.38 71 SER A O 1
ATOM 565 N N . LEU A 1 72 ? 4.897 3.946 -0.269 1.00 96.00 72 LEU A N 1
ATOM 566 C CA . LEU A 1 72 ? 4.131 2.699 -0.212 1.00 96.00 72 LEU A CA 1
ATOM 567 C C . LEU A 1 72 ? 4.079 2.016 -1.582 1.00 96.00 72 LEU A C 1
ATOM 569 O O . LEU A 1 72 ? 4.256 0.801 -1.676 1.00 96.00 72 LEU A O 1
ATOM 573 N N . LEU A 1 73 ? 3.860 2.791 -2.645 1.00 96.44 73 LEU A N 1
ATOM 574 C CA . LEU A 1 73 ? 3.846 2.278 -4.011 1.00 96.44 73 LEU A CA 1
ATOM 575 C C . LEU A 1 73 ? 5.233 1.747 -4.411 1.00 96.44 73 LEU A C 1
ATOM 577 O O . LEU A 1 73 ? 5.326 0.639 -4.937 1.00 96.44 73 LEU A O 1
ATOM 581 N N . ASP A 1 74 ? 6.312 2.465 -4.096 1.00 97.00 74 ASP A N 1
ATOM 582 C CA . ASP A 1 74 ? 7.679 1.984 -4.332 1.00 97.00 74 ASP A CA 1
ATOM 583 C C . ASP A 1 74 ? 7.948 0.646 -3.640 1.00 97.00 74 ASP A C 1
ATOM 585 O O . ASP A 1 74 ? 8.431 -0.294 -4.276 1.00 97.00 74 ASP A O 1
ATOM 589 N N . ALA A 1 75 ? 7.588 0.532 -2.359 1.00 97.00 75 ALA A N 1
ATOM 590 C CA . ALA A 1 75 ? 7.802 -0.687 -1.587 1.00 97.00 75 ALA A CA 1
ATOM 591 C C . ALA A 1 75 ? 7.019 -1.880 -2.160 1.00 97.00 75 ALA A C 1
ATOM 593 O O . ALA A 1 75 ? 7.581 -2.964 -2.325 1.00 97.00 75 ALA A O 1
ATOM 594 N N . ILE A 1 76 ? 5.743 -1.684 -2.514 1.00 96.38 76 ILE A N 1
ATOM 595 C CA . ILE A 1 76 ? 4.899 -2.743 -3.088 1.00 96.38 76 ILE A CA 1
ATOM 596 C C . ILE A 1 76 ? 5.430 -3.185 -4.454 1.00 96.38 76 ILE A C 1
ATOM 598 O O . ILE A 1 76 ? 5.520 -4.387 -4.708 1.00 96.38 76 ILE A O 1
ATOM 602 N N . TYR A 1 77 ? 5.809 -2.241 -5.320 1.00 97.00 77 TYR 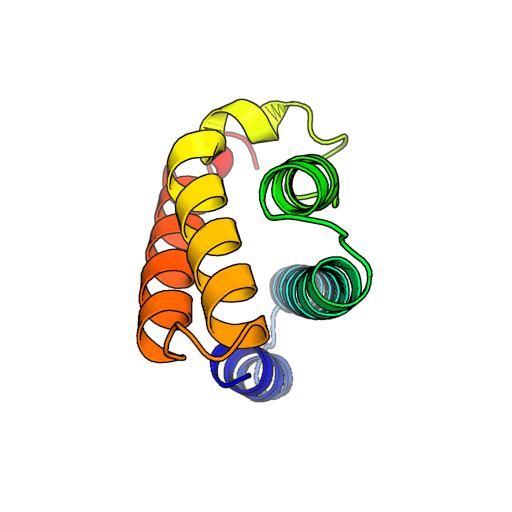A N 1
ATOM 603 C CA . TYR A 1 77 ? 6.339 -2.567 -6.642 1.00 97.00 77 TYR A CA 1
ATOM 604 C C . TYR A 1 77 ? 7.684 -3.295 -6.549 1.00 97.00 77 TYR A C 1
ATOM 606 O O . TYR A 1 77 ? 7.877 -4.312 -7.212 1.00 97.00 77 TYR A O 1
ATOM 614 N N . ALA A 1 78 ? 8.599 -2.830 -5.691 1.00 96.25 78 ALA A N 1
ATOM 615 C CA . ALA A 1 78 ? 9.894 -3.475 -5.477 1.00 96.25 78 ALA A CA 1
ATOM 616 C C . ALA A 1 78 ? 9.739 -4.894 -4.909 1.00 96.25 78 ALA A C 1
ATOM 618 O O . ALA A 1 78 ? 10.362 -5.835 -5.403 1.00 96.25 78 ALA A O 1
ATOM 619 N N . TRP A 1 79 ? 8.874 -5.077 -3.908 1.00 96.44 79 TRP A N 1
ATOM 620 C CA . TRP A 1 79 ? 8.555 -6.400 -3.367 1.00 96.44 79 TRP A CA 1
ATOM 621 C C . TRP A 1 79 ? 7.979 -7.323 -4.443 1.00 96.44 79 TRP A C 1
ATOM 623 O O . TRP A 1 79 ? 8.418 -8.465 -4.576 1.00 96.44 79 TRP A O 1
ATOM 633 N N . ARG A 1 80 ? 7.051 -6.821 -5.269 1.00 94.31 80 ARG A N 1
ATOM 634 C CA . ARG A 1 80 ? 6.476 -7.602 -6.369 1.00 94.31 80 ARG A CA 1
ATOM 635 C C . ARG A 1 80 ? 7.480 -7.970 -7.452 1.00 94.31 80 ARG A C 1
ATOM 637 O O . ARG A 1 80 ? 7.453 -9.096 -7.937 1.00 94.31 80 ARG A O 1
ATOM 644 N N . ALA A 1 81 ? 8.399 -7.068 -7.775 1.00 93.81 81 ALA A N 1
ATOM 645 C CA . ALA A 1 81 ? 9.496 -7.322 -8.701 1.00 93.81 81 ALA A CA 1
ATOM 646 C C . ALA A 1 81 ? 10.598 -8.236 -8.117 1.00 93.81 81 ALA A C 1
ATOM 648 O O . ALA A 1 81 ? 11.543 -8.579 -8.827 1.00 93.81 81 ALA A O 1
ATOM 649 N N . GLY A 1 82 ? 10.506 -8.622 -6.837 1.00 94.25 82 GLY A N 1
ATOM 650 C CA . GLY A 1 82 ? 11.497 -9.452 -6.145 1.00 94.25 82 GLY A CA 1
ATOM 651 C C . GLY A 1 82 ? 12.781 -8.712 -5.750 1.00 94.25 82 GLY A C 1
ATOM 652 O O . GLY A 1 82 ? 13.780 -9.354 -5.432 1.00 94.25 82 GLY A O 1
ATOM 653 N N . THR A 1 83 ? 12.777 -7.378 -5.788 1.00 95.12 83 THR A N 1
ATOM 654 C CA . THR A 1 83 ? 13.925 -6.521 -5.444 1.00 95.12 83 THR A CA 1
ATOM 655 C C . THR A 1 83 ? 13.789 -5.843 -4.081 1.00 95.12 83 THR A C 1
ATOM 657 O O . THR A 1 83 ? 14.773 -5.314 -3.568 1.00 95.12 83 THR A O 1
ATOM 660 N N . GLY A 1 84 ? 12.589 -5.854 -3.499 1.00 93.94 84 GLY A N 1
ATOM 661 C CA . GLY A 1 84 ? 12.281 -5.318 -2.174 1.00 93.94 84 GLY A CA 1
ATOM 662 C C . GLY A 1 84 ? 11.911 -6.401 -1.165 1.00 93.94 84 GLY A C 1
ATOM 663 O O . GLY A 1 84 ? 11.758 -7.575 -1.505 1.00 93.94 84 GLY A O 1
ATOM 664 N N . ASP A 1 85 ? 11.732 -5.984 0.085 1.00 93.50 85 ASP A N 1
ATOM 665 C CA . ASP A 1 85 ? 11.271 -6.842 1.170 1.00 93.50 85 ASP A CA 1
ATOM 666 C C . ASP A 1 85 ? 9.913 -6.389 1.723 1.00 93.50 85 ASP A C 1
ATOM 668 O O . ASP A 1 85 ? 9.405 -5.298 1.459 1.00 93.50 85 ASP A O 1
ATOM 672 N N . GLU A 1 86 ? 9.296 -7.284 2.482 1.00 92.19 86 GLU A N 1
ATOM 673 C CA . GLU A 1 86 ? 7.980 -7.062 3.073 1.00 92.19 86 GLU A CA 1
ATOM 674 C C . GLU A 1 86 ? 8.028 -6.107 4.279 1.00 92.19 86 GLU A C 1
ATOM 676 O O . GLU A 1 86 ? 7.035 -5.456 4.603 1.00 92.19 86 GLU A O 1
ATOM 681 N N . ALA A 1 87 ? 9.197 -5.961 4.912 1.00 93.06 87 ALA A N 1
ATOM 682 C CA . ALA A 1 87 ? 9.393 -5.028 6.015 1.00 93.06 87 ALA A CA 1
ATOM 683 C C . ALA A 1 87 ? 9.265 -3.570 5.542 1.00 93.06 87 ALA A C 1
ATOM 685 O O . ALA A 1 87 ? 8.618 -2.768 6.216 1.00 93.06 87 ALA A O 1
ATOM 686 N N . ALA A 1 88 ? 9.791 -3.247 4.358 1.00 94.38 88 ALA A N 1
ATOM 687 C CA . ALA A 1 88 ? 9.649 -1.937 3.734 1.00 94.38 88 ALA A CA 1
ATOM 688 C C . ALA A 1 88 ? 8.178 -1.578 3.468 1.00 94.38 88 ALA A C 1
ATOM 690 O O . ALA A 1 88 ? 7.779 -0.435 3.692 1.00 94.38 88 ALA A O 1
ATOM 691 N N . ILE A 1 89 ? 7.352 -2.553 3.062 1.00 95.50 89 ILE A N 1
ATOM 692 C CA . ILE A 1 89 ? 5.903 -2.349 2.902 1.00 95.50 89 ILE A CA 1
ATOM 693 C C . ILE A 1 89 ? 5.264 -2.011 4.251 1.00 95.50 89 ILE A C 1
ATOM 695 O O . ILE A 1 89 ? 4.487 -1.063 4.332 1.00 95.50 89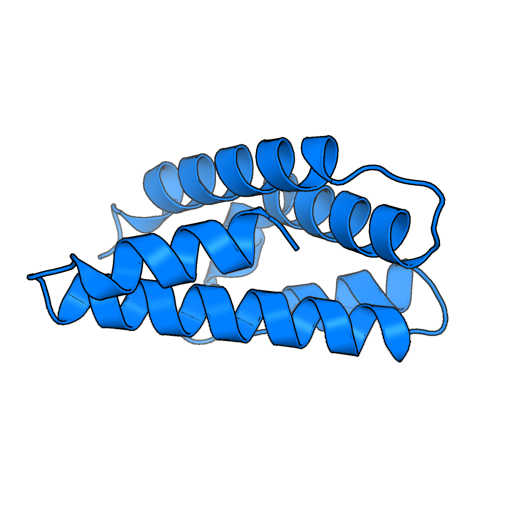 ILE A O 1
ATOM 699 N N . ASN A 1 90 ? 5.595 -2.751 5.313 1.00 94.19 90 ASN A N 1
ATOM 700 C CA . ASN A 1 90 ? 5.028 -2.520 6.645 1.00 94.19 90 ASN A CA 1
ATOM 701 C C . ASN A 1 90 ? 5.380 -1.123 7.184 1.00 94.19 90 ASN A C 1
ATOM 703 O O . ASN A 1 90 ? 4.516 -0.433 7.736 1.00 94.19 90 ASN A O 1
ATOM 707 N N . THR A 1 91 ? 6.628 -0.681 6.997 1.00 94.94 91 THR A N 1
ATOM 708 C CA . THR A 1 91 ? 7.058 0.678 7.353 1.00 94.94 91 THR A CA 1
ATOM 709 C C . THR A 1 91 ? 6.292 1.720 6.542 1.00 94.94 91 THR A C 1
ATOM 711 O O . THR A 1 91 ? 5.632 2.575 7.129 1.00 94.94 91 THR A O 1
ATOM 714 N N . ALA A 1 92 ? 6.282 1.604 5.211 1.00 95.44 92 ALA A N 1
ATOM 715 C CA . ALA A 1 92 ? 5.606 2.571 4.350 1.00 95.44 92 ALA A CA 1
ATOM 716 C C . ALA A 1 92 ? 4.086 2.625 4.595 1.00 95.44 92 ALA A C 1
ATOM 718 O O . ALA A 1 92 ? 3.484 3.697 4.556 1.00 95.44 92 ALA A O 1
ATOM 719 N N . TRP A 1 93 ? 3.457 1.489 4.907 1.00 94.88 93 TRP A N 1
ATOM 720 C CA . TRP A 1 93 ? 2.045 1.425 5.283 1.00 94.88 93 TRP A CA 1
ATOM 721 C C . TRP A 1 93 ? 1.759 2.152 6.599 1.00 94.88 93 TRP A C 1
ATOM 723 O O . TRP A 1 93 ? 0.756 2.859 6.718 1.00 94.88 93 TRP A O 1
ATOM 733 N N . THR A 1 94 ? 2.641 1.993 7.587 1.00 92.81 94 THR A N 1
ATOM 734 C CA . THR A 1 94 ? 2.527 2.670 8.885 1.00 92.81 94 THR A CA 1
ATOM 735 C C . THR A 1 94 ? 2.648 4.182 8.722 1.00 92.81 94 THR A C 1
ATOM 737 O O . THR A 1 94 ? 1.824 4.928 9.260 1.00 92.81 94 THR A O 1
ATOM 740 N N . ASP A 1 95 ? 3.616 4.634 7.925 1.00 93.19 95 ASP A N 1
ATOM 741 C CA . ASP A 1 95 ? 3.815 6.050 7.617 1.00 93.19 95 ASP A CA 1
ATOM 742 C C . ASP A 1 95 ? 2.608 6.623 6.867 1.00 93.19 95 ASP A C 1
ATOM 744 O O . ASP A 1 95 ? 2.083 7.673 7.240 1.00 93.19 95 ASP A O 1
ATOM 748 N N . PHE A 1 96 ? 2.092 5.886 5.877 1.00 92.88 96 PHE A N 1
ATOM 749 C CA . PHE A 1 96 ? 0.881 6.257 5.148 1.00 92.88 96 PHE A CA 1
ATOM 750 C C . PHE A 1 96 ? -0.335 6.382 6.061 1.00 92.88 96 PHE A C 1
ATOM 752 O O . PHE A 1 96 ? -1.053 7.378 6.005 1.00 92.88 96 PHE A O 1
ATOM 759 N N . CYS A 1 97 ? -0.566 5.409 6.942 1.00 89.81 97 CYS A N 1
ATOM 760 C CA . CYS A 1 97 ? -1.674 5.471 7.891 1.00 89.81 97 CYS A CA 1
ATOM 761 C C . CYS A 1 97 ? -1.531 6.644 8.865 1.00 89.81 97 CYS A C 1
ATOM 763 O O . CYS A 1 97 ? -2.532 7.282 9.194 1.00 89.81 97 CYS A O 1
ATOM 765 N N . THR A 1 98 ? -0.308 6.941 9.307 1.00 90.12 98 THR A N 1
ATOM 766 C CA . THR A 1 98 ? -0.016 8.077 10.189 1.00 90.12 98 THR A CA 1
ATOM 767 C C . THR A 1 98 ? -0.326 9.392 9.484 1.00 90.12 98 THR A C 1
ATOM 769 O O . THR A 1 98 ? -1.136 10.171 9.983 1.00 90.12 98 THR A O 1
ATOM 772 N N . GLU A 1 99 ? 0.206 9.599 8.277 1.00 90.00 99 GLU A N 1
ATOM 773 C CA . GLU A 1 99 ? -0.040 10.803 7.480 1.00 90.00 99 GLU A CA 1
ATOM 774 C C . GLU A 1 99 ? -1.527 10.949 7.115 1.00 90.00 99 GLU A C 1
ATOM 776 O O . GLU A 1 99 ? -2.104 12.033 7.240 1.00 90.00 99 GLU A O 1
ATOM 781 N N . ARG A 1 100 ? -2.187 9.847 6.735 1.00 87.12 100 ARG A N 1
ATOM 782 C CA . ARG A 1 100 ? -3.630 9.800 6.470 1.00 87.12 100 ARG A CA 1
ATOM 783 C C . ARG A 1 100 ? -4.425 10.239 7.690 1.00 87.12 100 ARG A C 1
ATOM 785 O O . ARG A 1 100 ? -5.338 11.051 7.563 1.00 87.12 100 ARG A O 1
ATOM 792 N N . ASN A 1 101 ? -4.069 9.743 8.868 1.00 84.12 101 ASN A N 1
ATOM 793 C CA . ASN A 1 101 ? -4.729 10.120 10.106 1.00 84.12 101 ASN A CA 1
ATOM 794 C C . ASN A 1 101 ? -4.485 11.597 10.440 1.00 84.12 101 ASN A C 1
ATOM 796 O O . ASN A 1 101 ? -5.437 12.329 10.679 1.00 84.12 101 ASN A O 1
ATOM 800 N N . GLU A 1 102 ? -3.248 12.079 10.384 1.00 85.38 102 GLU A N 1
ATOM 801 C CA . GLU A 1 102 ? -2.919 13.476 10.690 1.00 85.38 102 GLU A CA 1
ATOM 802 C C . GLU A 1 102 ? -3.603 14.479 9.753 1.00 85.38 102 GLU A C 1
ATOM 804 O O . GLU A 1 102 ? -4.078 15.532 10.198 1.00 85.38 102 GLU A O 1
ATOM 809 N N . LYS A 1 103 ? -3.656 14.155 8.456 1.00 82.62 103 LYS A N 1
ATOM 810 C CA . LYS A 1 103 ? -4.162 15.056 7.418 1.00 82.62 103 LYS A CA 1
ATOM 811 C C . LYS A 1 103 ? -5.665 14.936 7.196 1.00 82.62 103 LYS A C 1
ATOM 813 O O . LYS A 1 103 ? -6.287 15.947 6.883 1.00 82.62 103 LYS A O 1
ATOM 818 N N . LEU A 1 104 ? -6.253 13.748 7.364 1.00 74.81 104 LEU A N 1
ATOM 819 C CA . LEU A 1 104 ? -7.662 13.499 7.031 1.00 74.81 104 LEU A CA 1
ATOM 820 C C . LEU A 1 104 ? -8.589 13.310 8.237 1.00 74.81 104 LEU A C 1
ATOM 822 O O . LEU A 1 104 ? -9.785 13.524 8.075 1.00 74.81 104 LEU A O 1
ATOM 826 N N . ILE A 1 105 ? -8.104 12.996 9.450 1.00 65.44 105 ILE A N 1
ATOM 827 C CA . ILE A 1 105 ? -8.988 12.933 10.642 1.00 65.44 105 ILE A CA 1
ATOM 828 C C . ILE A 1 105 ? -9.575 14.306 10.985 1.00 65.44 105 ILE A C 1
ATOM 830 O O . ILE A 1 105 ? -10.648 14.382 11.565 1.00 65.44 105 ILE A O 1
ATOM 834 N N . LYS A 1 106 ? -8.933 15.407 10.578 1.00 51.59 106 LYS A N 1
ATOM 835 C CA . LYS A 1 106 ? -9.515 16.755 10.716 1.00 51.59 106 LYS A CA 1
ATOM 836 C C . LYS A 1 106 ? -10.648 17.042 9.717 1.00 51.59 106 LYS A C 1
ATOM 838 O O . LYS A 1 106 ? -11.240 18.116 9.782 1.00 51.59 106 LYS A O 1
ATOM 843 N N . CYS A 1 107 ? -10.915 16.123 8.789 1.00 48.16 107 CYS A N 1
ATOM 844 C CA . CYS A 1 107 ? -11.900 16.254 7.715 1.00 48.16 107 CYS A CA 1
ATOM 845 C C . CYS A 1 107 ? -12.993 15.166 7.752 1.00 48.16 107 CYS A C 1
ATOM 847 O O . CYS A 1 107 ? -13.847 15.163 6.866 1.00 48.16 107 CYS A O 1
ATOM 849 N N . LEU A 1 108 ? -12.950 14.261 8.740 1.00 44.62 108 LEU A N 1
ATOM 850 C CA . LEU A 1 108 ? -13.972 13.251 9.052 1.00 44.62 108 LEU A CA 1
ATOM 851 C C . LEU A 1 108 ? -14.893 13.755 10.168 1.00 44.62 108 LEU A C 1
ATOM 853 O O . LEU A 1 108 ? -16.101 13.440 10.099 1.00 44.62 108 LEU A O 1
#

Mean predicted aligned error: 4.31 Å

Nearest PDB structures (foldseek):
  6zmb-assembly1_B  TM=2.877E-01  e=3.468E+00  Pseudomonas putida KT2440

pLDDT: mean 88.72, std 9.57, range [44.62, 97.0]

Sequence (108 aa):
MQIRDELQSQLQCQESMFRAQLMREDIARLDKLVTLADDSQDLAAFKKAGTYIGWTQNDMMTHLLASSLDSLLDAIYAWRAGTGDEAAINTAWTDFCTERNEKLIKCL

Radius of gyration: 13.57 Å; Cα contacts (8 Å, |Δi|>4): 85; chains: 1; bounding box: 33×28×34 Å

Solvent-accessible surface area (backbone atoms only — not comparable to full-atom values): 6076 Å² total; per-residue (Å²): 109,69,70,52,55,51,51,55,59,52,47,78,72,48,83,48,68,66,60,36,49,54,50,52,50,51,43,53,44,53,54,49,45,54,53,43,47,75,72,34,92,44,71,68,58,27,48,61,55,60,65,71,69,60,86,30,84,90,44,74,56,39,76,81,42,42,71,37,47,49,48,28,46,52,23,50,43,30,34,72,73,69,77,43,51,70,65,53,32,52,52,24,47,51,49,30,54,49,52,46,46,72,69,43,60,84,75,111

Foldseek 3Di:
DVVLVVLVVVLVVDPDPVVNVVSVLVSVLLVVLLVLLVVDPDLVSSLVVSQCSPPDPNSPCSVQLSVLSSQLSVQSNCVSVVNHDPVSNVVSVVVSVVSCCVPCVVVD

Secondary structure (DSSP, 8-state):
-HHHHHHHHHHTT---HHHHHHHHHHHHHHHHHHHHHHH-SSHHHHHHHHHTS-SSGGGTTGGGGHHHHHHHHHHHHHHHTTSS-HHHHHHHHHHHHHHHHHHHGGG-